Protein AF-A0A4P0Y9Y7-F1 (afdb_monomer_lite)

Radius of gyration: 21.74 Å; chains: 1; bounding box: 42×33×56 Å

Secondary structure (DSSP, 8-state):
--HHHHHHHHHH---SHHHHHHTT--HHHHHHHHHHHHHHHHHHHTS-GGGSPPPPPPGGGSTTHHHHHHHHHHHHHHHHHHHT--HHHH--HHHHHHHHHHHTT-S--SS--TTSSHHHHHHHHHHHHHHHTTS--

Foldseek 3Di:
DDPQLLVLCVVVLDQDLVVSVVSVDDPVCSVPCVVVSNVVSVVVVPDDPVPDDDDQDDQVPAPCSVVLLVVVLVQLVVLCVVVVNDSCVLDDPVLSSVQSCVLQVRDDDDDDGPCCDDPNVVRPNVVSVVSSVVPHD

Structure (mmCIF, N/CA/C/O backbone):
data_AF-A0A4P0Y9Y7-F1
#
_entry.id   AF-A0A4P0Y9Y7-F1
#
loop_
_atom_site.group_PDB
_atom_site.id
_atom_site.type_symbol
_atom_site.label_atom_id
_atom_site.label_alt_id
_atom_site.label_comp_id
_atom_site.label_asym_id
_atom_site.label_entity_id
_atom_site.label_seq_id
_atom_site.pdbx_PDB_ins_code
_atom_site.Cartn_x
_atom_site.Cartn_y
_atom_site.Cartn_z
_atom_site.occupancy
_atom_site.B_iso_or_equiv
_atom_site.auth_seq_id
_atom_site.auth_comp_id
_atom_site.auth_asym_id
_atom_site.auth_atom_id
_atom_site.pdbx_PDB_model_num
ATOM 1 N N . MET A 1 1 ? 17.358 8.823 -13.044 1.00 81.12 1 MET A N 1
ATOM 2 C CA . MET A 1 1 ? 16.195 8.069 -13.539 1.00 81.12 1 MET A CA 1
ATOM 3 C C . MET A 1 1 ? 14.997 8.460 -12.715 1.00 81.12 1 MET A C 1
ATOM 5 O O . MET A 1 1 ? 15.029 8.238 -11.509 1.00 81.12 1 MET A O 1
ATOM 9 N N . ARG A 1 2 ? 14.002 9.088 -13.335 1.00 90.75 2 ARG A N 1
ATOM 10 C CA . ARG A 1 2 ? 12.734 9.407 -12.671 1.00 90.75 2 ARG A CA 1
ATOM 11 C C . ARG A 1 2 ? 11.824 8.176 -12.594 1.00 90.75 2 ARG A C 1
ATOM 13 O O . ARG A 1 2 ? 11.949 7.263 -13.413 1.00 90.75 2 ARG A O 1
ATOM 20 N N . GLU A 1 3 ? 10.942 8.140 -11.599 1.00 95.75 3 GLU A N 1
ATOM 21 C CA . GLU A 1 3 ? 10.062 6.992 -11.336 1.00 95.75 3 GLU A CA 1
ATOM 22 C C . GLU A 1 3 ? 9.066 6.779 -12.481 1.00 95.75 3 GLU A C 1
ATOM 24 O O . GLU A 1 3 ? 8.902 5.660 -12.968 1.00 95.75 3 GLU A O 1
ATOM 29 N N . GLU A 1 4 ? 8.484 7.863 -12.991 1.00 94.88 4 GLU A N 1
ATOM 30 C CA . GLU A 1 4 ? 7.548 7.844 -14.111 1.00 94.88 4 GLU A CA 1
ATOM 31 C C . GLU A 1 4 ? 8.180 7.276 -15.390 1.00 94.88 4 GLU A C 1
ATOM 33 O O . GLU A 1 4 ? 7.528 6.554 -16.141 1.00 94.88 4 GLU A O 1
ATOM 38 N N . HIS A 1 5 ? 9.475 7.522 -15.609 1.00 95.94 5 HIS A N 1
ATOM 39 C CA . HIS A 1 5 ? 10.202 6.988 -16.759 1.00 95.94 5 HIS A CA 1
ATOM 40 C C . HIS A 1 5 ? 10.441 5.483 -16.622 1.00 95.94 5 HIS A C 1
ATOM 42 O O . HIS A 1 5 ? 10.281 4.744 -17.591 1.00 95.94 5 HIS A O 1
ATOM 48 N N . LEU A 1 6 ? 10.794 5.008 -15.422 1.00 96.56 6 LEU A N 1
ATOM 49 C CA . LEU A 1 6 ? 10.945 3.573 -15.162 1.00 96.56 6 LEU A CA 1
ATOM 50 C C . LEU A 1 6 ? 9.621 2.829 -15.341 1.00 96.56 6 LEU A C 1
ATOM 52 O O . LEU A 1 6 ? 9.601 1.754 -15.942 1.00 96.56 6 LEU A O 1
ATOM 56 N N . TRP A 1 7 ? 8.519 3.416 -14.875 1.00 96.38 7 TRP A N 1
ATOM 57 C CA . TRP A 1 7 ? 7.190 2.857 -15.084 1.00 96.38 7 TRP A CA 1
ATOM 58 C C . TRP A 1 7 ? 6.817 2.807 -16.571 1.00 96.38 7 TRP A C 1
ATOM 60 O O . TRP A 1 7 ? 6.353 1.770 -17.044 1.00 96.38 7 TRP A O 1
ATOM 70 N N . SER A 1 8 ? 7.077 3.877 -17.332 1.00 96.31 8 SER A N 1
ATOM 71 C CA . SER A 1 8 ? 6.836 3.904 -18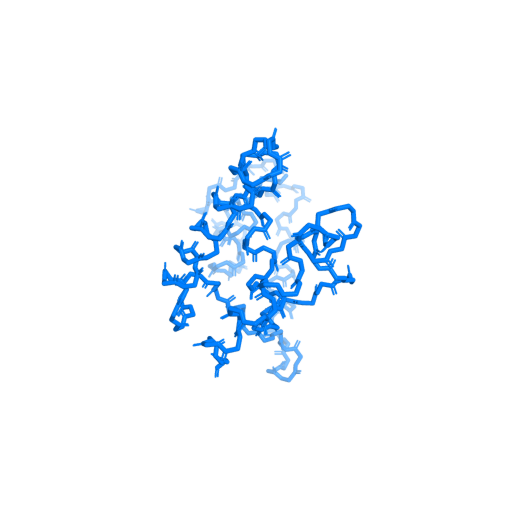.782 1.00 96.31 8 SER A CA 1
ATOM 72 C C . SER A 1 8 ? 7.643 2.835 -19.518 1.00 96.31 8 SER A C 1
ATOM 74 O O . SER A 1 8 ? 7.091 2.123 -20.354 1.00 96.31 8 SER A O 1
ATOM 76 N N . VAL A 1 9 ? 8.921 2.654 -19.173 1.00 97.06 9 VAL A N 1
ATOM 77 C CA . VAL A 1 9 ? 9.760 1.590 -19.750 1.00 97.06 9 VAL A CA 1
ATOM 78 C C . VAL A 1 9 ? 9.192 0.206 -19.432 1.00 97.06 9 VAL A C 1
ATOM 80 O O . VAL A 1 9 ? 9.069 -0.614 -20.335 1.00 97.06 9 VAL A O 1
ATOM 83 N N . ALA A 1 10 ? 8.793 -0.053 -18.183 1.00 96.31 10 ALA A N 1
ATOM 84 C CA . ALA A 1 10 ? 8.212 -1.339 -17.793 1.00 96.31 10 ALA A CA 1
ATOM 85 C C . ALA A 1 10 ? 6.851 -1.612 -18.461 1.00 96.31 10 ALA A C 1
ATOM 87 O O . ALA A 1 10 ? 6.526 -2.759 -18.753 1.00 96.31 10 ALA A O 1
ATOM 88 N N . ARG A 1 11 ? 6.048 -0.569 -18.707 1.00 96.44 11 ARG A N 1
ATOM 89 C CA . ARG A 1 11 ? 4.723 -0.684 -19.330 1.00 96.44 11 ARG A CA 1
ATOM 90 C C . ARG A 1 11 ? 4.787 -0.880 -20.841 1.00 96.44 11 ARG A C 1
ATOM 92 O O . ARG A 1 11 ? 4.006 -1.661 -21.374 1.00 96.44 11 ARG A O 1
ATOM 99 N N . TYR A 1 12 ? 5.651 -0.129 -21.521 1.00 96.81 12 TYR A N 1
ATOM 100 C CA . TYR A 1 12 ? 5.695 -0.083 -22.986 1.00 96.81 12 TYR A CA 1
ATOM 101 C C . TYR A 1 12 ? 6.817 -0.927 -23.593 1.00 96.81 12 TYR A C 1
ATOM 103 O O . TYR A 1 12 ? 6.797 -1.156 -24.795 1.00 96.81 12 TYR A O 1
ATOM 111 N N . MET A 1 13 ? 7.747 -1.428 -22.772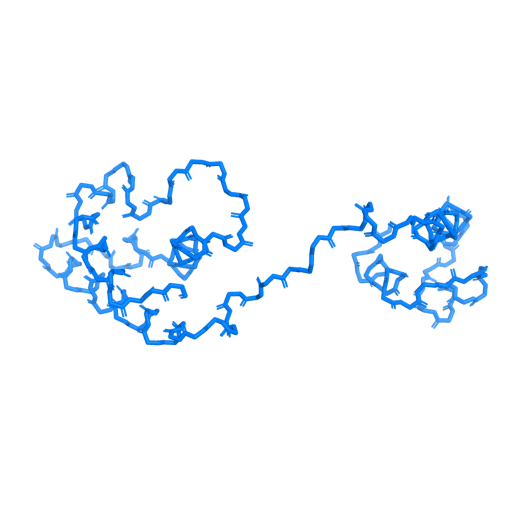 1.00 96.00 13 MET A N 1
ATOM 112 C CA . MET A 1 13 ? 8.777 -2.400 -23.157 1.00 96.00 13 MET A CA 1
ATOM 113 C C . MET A 1 13 ? 9.575 -1.986 -24.413 1.00 96.00 13 MET A C 1
ATOM 115 O O . MET A 1 13 ? 9.612 -2.738 -25.388 1.00 96.00 13 MET A O 1
ATOM 119 N N . PRO A 1 14 ? 10.222 -0.804 -24.401 1.00 97.06 14 PRO A N 1
ATOM 120 C CA . PRO A 1 14 ? 10.914 -0.255 -25.562 1.00 97.06 14 PRO A CA 1
ATOM 121 C C . PRO A 1 14 ? 12.123 -1.099 -25.981 1.00 97.06 14 PRO A C 1
ATOM 123 O O . PRO A 1 14 ? 12.863 -1.612 -25.137 1.00 97.06 14 PRO A O 1
ATOM 126 N N . THR A 1 15 ? 12.368 -1.165 -27.288 1.00 95.62 15 THR A N 1
ATOM 127 C CA . THR A 1 15 ? 13.439 -1.977 -27.896 1.00 95.62 15 THR A CA 1
ATOM 128 C C . THR A 1 15 ? 14.608 -1.151 -28.436 1.00 95.62 15 THR A C 1
ATOM 130 O O . THR A 1 15 ? 15.649 -1.696 -28.802 1.00 95.62 15 THR A O 1
ATOM 133 N N . SER A 1 16 ? 14.482 0.179 -28.453 1.00 96.31 16 SER A N 1
ATOM 134 C CA . SER A 1 16 ? 15.488 1.083 -29.016 1.00 96.31 16 SER A CA 1
ATOM 135 C C . SER A 1 16 ? 15.681 2.357 -28.187 1.00 96.31 16 SER A C 1
ATOM 137 O O . SER A 1 16 ? 14.824 2.764 -27.403 1.00 96.31 16 SER A O 1
ATOM 139 N N . LEU A 1 17 ? 16.830 3.028 -28.358 1.00 95.19 17 LEU A N 1
ATOM 140 C CA . LEU A 1 17 ? 17.100 4.301 -27.669 1.00 95.19 17 LEU A CA 1
ATOM 141 C C . LEU A 1 17 ? 16.163 5.426 -28.146 1.00 95.19 17 LEU A C 1
ATOM 143 O O . LEU A 1 17 ? 15.866 6.326 -27.369 1.00 95.19 17 LEU A O 1
ATOM 147 N N . GLY A 1 18 ? 15.692 5.367 -29.397 1.00 95.50 18 GLY A N 1
ATOM 148 C CA . GLY A 1 18 ? 14.727 6.329 -29.938 1.00 95.50 18 GLY A CA 1
ATOM 149 C C . GLY A 1 18 ? 13.330 6.167 -29.333 1.00 95.50 18 GLY A C 1
ATOM 150 O O . GLY A 1 18 ? 12.642 7.155 -29.085 1.00 95.50 18 GLY A O 1
ATOM 151 N N . GLU A 1 19 ? 12.929 4.937 -29.008 1.00 96.00 19 GLU A N 1
ATOM 152 C CA . GLU A 1 19 ? 11.696 4.700 -28.249 1.00 96.00 19 GLU A CA 1
ATOM 153 C C . GLU A 1 19 ? 11.798 5.241 -26.821 1.00 96.00 19 GLU A C 1
ATOM 155 O O . GLU A 1 19 ? 10.829 5.801 -26.322 1.00 96.00 19 GLU A O 1
ATOM 160 N N . LEU A 1 20 ? 12.966 5.155 -26.173 1.00 95.38 20 LEU A N 1
ATOM 161 C CA . LEU A 1 20 ? 13.165 5.781 -24.859 1.00 95.38 20 LEU A CA 1
ATOM 162 C C . LEU A 1 20 ? 12.970 7.304 -24.907 1.00 95.38 20 LEU A C 1
ATOM 164 O O . LEU A 1 20 ? 12.349 7.866 -24.009 1.00 95.38 20 LEU A O 1
ATOM 168 N N . ASP A 1 21 ? 13.461 7.956 -25.959 1.00 95.31 21 ASP A N 1
ATOM 169 C CA . ASP A 1 21 ? 13.236 9.388 -26.190 1.00 95.31 21 ASP A CA 1
ATOM 170 C C . ASP A 1 21 ? 11.747 9.692 -26.416 1.00 95.31 21 ASP A C 1
ATOM 172 O O . ASP A 1 21 ? 11.181 10.575 -25.775 1.00 95.31 21 ASP A O 1
ATOM 176 N N . SER A 1 22 ? 11.071 8.865 -27.221 1.00 95.88 22 SER A N 1
ATOM 177 C CA . SER A 1 22 ? 9.624 8.969 -27.472 1.00 95.88 22 SER A CA 1
ATOM 178 C C . SER A 1 22 ? 8.775 8.768 -26.206 1.00 95.88 22 SER A C 1
ATOM 180 O O . SER A 1 22 ? 7.680 9.316 -26.100 1.00 95.88 22 SER A O 1
ATOM 182 N N . LEU A 1 23 ? 9.282 8.011 -25.227 1.00 94.94 23 LEU A N 1
ATOM 183 C CA . LEU A 1 23 ? 8.675 7.830 -23.903 1.00 94.94 23 LEU A CA 1
ATOM 184 C C . LEU A 1 23 ? 8.957 8.995 -22.934 1.00 94.94 23 LEU A C 1
ATOM 186 O O . LEU A 1 23 ? 8.493 8.961 -21.792 1.00 94.94 23 LEU A O 1
ATOM 190 N N . GLY A 1 24 ? 9.696 10.020 -23.369 1.00 94.50 24 GLY A N 1
ATOM 191 C CA . GLY A 1 24 ? 9.961 11.240 -22.607 1.00 94.50 24 GLY A CA 1
ATOM 192 C C . GLY A 1 24 ? 11.193 11.182 -21.703 1.00 94.50 24 GLY A C 1
ATOM 193 O O . GLY A 1 24 ? 11.376 12.079 -20.875 1.00 94.50 24 GLY A O 1
ATOM 194 N N . LEU A 1 25 ? 12.050 10.159 -21.834 1.00 95.81 25 LEU A N 1
ATOM 195 C CA . LEU A 1 25 ? 13.293 10.102 -21.066 1.00 95.81 25 LEU A CA 1
ATOM 196 C C . LEU A 1 25 ? 14.216 11.253 -21.470 1.00 95.81 25 LEU A C 1
ATOM 198 O O . LEU A 1 25 ? 14.379 11.572 -22.642 1.00 95.81 25 LEU A O 1
ATOM 202 N N . SER A 1 26 ? 14.885 11.855 -20.488 1.00 95.44 26 SER A N 1
ATOM 203 C CA . SER A 1 26 ? 15.842 12.921 -20.783 1.00 95.44 26 SER A CA 1
ATOM 204 C C . SER A 1 26 ? 17.086 12.377 -21.494 1.00 95.44 26 SER A C 1
ATOM 206 O O . SER A 1 26 ? 17.546 11.266 -21.219 1.00 95.44 26 SER A O 1
ATOM 208 N N . GLY A 1 27 ? 17.731 13.200 -22.327 1.00 94.56 27 GLY A N 1
ATOM 209 C CA . GLY A 1 27 ? 18.969 12.805 -23.014 1.00 94.56 27 GLY A CA 1
ATOM 210 C C . GLY A 1 27 ? 20.087 12.339 -22.066 1.00 94.56 27 GLY A C 1
ATOM 211 O O . GLY A 1 27 ? 20.873 11.461 -22.416 1.00 94.56 27 GLY A O 1
ATOM 212 N N . SER A 1 28 ? 20.132 12.861 -20.832 1.00 95.56 28 SER A N 1
ATOM 213 C CA . SER A 1 28 ? 21.056 12.384 -19.791 1.00 95.56 28 SER A CA 1
ATOM 214 C C . SER A 1 28 ? 20.743 10.943 -19.371 1.00 95.56 28 SER A C 1
ATOM 216 O O . SER A 1 28 ? 21.635 10.098 -19.341 1.00 95.56 28 SER A O 1
ATOM 218 N N . GLU A 1 29 ? 19.471 10.633 -19.111 1.00 95.25 29 GLU A N 1
ATOM 219 C CA . GLU A 1 29 ? 19.021 9.286 -18.744 1.00 95.25 29 GLU A CA 1
ATOM 220 C C . GLU A 1 29 ? 19.273 8.276 -19.863 1.00 95.25 29 GLU A C 1
ATOM 222 O O . GLU A 1 29 ? 19.783 7.187 -19.601 1.00 95.25 29 GLU A O 1
ATOM 227 N N . ILE A 1 30 ? 19.001 8.651 -21.114 1.00 95.75 30 ILE A N 1
ATOM 228 C CA . ILE A 1 30 ? 19.265 7.799 -22.279 1.00 95.75 30 ILE A CA 1
ATOM 229 C C . ILE A 1 30 ? 20.769 7.555 -22.430 1.00 95.75 30 ILE A C 1
ATOM 231 O O . ILE A 1 30 ? 21.196 6.410 -22.589 1.00 95.75 30 ILE A O 1
ATOM 235 N N . ARG A 1 31 ? 21.591 8.604 -22.312 1.00 96.69 31 ARG A N 1
ATOM 236 C CA . ARG A 1 31 ? 23.049 8.498 -22.447 1.00 96.69 31 ARG A CA 1
ATOM 237 C C . ARG A 1 31 ? 23.675 7.607 -21.375 1.00 96.69 31 ARG A C 1
ATOM 239 O O . ARG A 1 31 ? 24.546 6.805 -21.700 1.00 96.69 31 ARG A O 1
ATOM 246 N N . PHE A 1 32 ? 23.259 7.744 -20.116 1.00 96.25 32 PHE A N 1
ATOM 247 C CA . PHE A 1 32 ? 23.854 6.993 -19.005 1.00 96.25 32 PHE A CA 1
ATOM 248 C C . PHE A 1 32 ? 23.221 5.613 -18.785 1.00 96.25 32 PHE A C 1
ATOM 250 O O . PHE A 1 32 ? 23.911 4.691 -18.350 1.00 96.25 32 PHE A O 1
ATOM 257 N N . HIS A 1 33 ? 21.926 5.448 -19.071 1.00 96.88 33 HIS A N 1
ATOM 258 C CA . HIS A 1 33 ? 21.168 4.257 -18.674 1.00 96.88 33 HIS A CA 1
ATOM 259 C C . HIS A 1 33 ? 20.396 3.585 -19.810 1.00 96.88 33 HIS A C 1
ATOM 261 O O . HIS A 1 33 ? 19.955 2.453 -19.624 1.00 96.88 33 HIS A O 1
ATOM 267 N N . GLY A 1 34 ? 20.267 4.201 -20.989 1.00 96.06 34 GLY A N 1
ATOM 268 C CA . GLY A 1 34 ? 19.413 3.691 -22.066 1.00 96.06 34 GLY A CA 1
ATOM 269 C C . GLY A 1 34 ? 19.746 2.261 -22.495 1.00 96.06 34 GLY A C 1
ATOM 270 O O . GLY A 1 34 ? 18.862 1.410 -22.550 1.00 96.06 34 GLY A O 1
ATOM 271 N N . LYS A 1 35 ? 21.036 1.944 -22.679 1.00 96.81 35 LYS A N 1
ATOM 272 C CA . LYS A 1 35 ? 21.481 0.569 -22.990 1.00 96.81 35 LYS A CA 1
ATOM 273 C C . LYS A 1 35 ? 21.136 -0.430 -21.882 1.00 96.81 35 LYS A C 1
ATOM 275 O O . LYS A 1 35 ? 20.779 -1.569 -22.164 1.00 96.81 35 LYS A O 1
ATOM 280 N N . THR A 1 36 ? 21.241 -0.015 -20.620 1.00 97.62 36 THR A N 1
ATOM 281 C CA . THR A 1 36 ? 20.888 -0.864 -19.475 1.00 97.62 36 THR A CA 1
ATOM 282 C C . THR A 1 36 ? 19.389 -1.129 -19.432 1.00 97.62 36 THR A C 1
ATOM 284 O O . THR A 1 36 ? 19.003 -2.267 -19.189 1.00 97.62 36 THR A O 1
ATOM 287 N N . LEU A 1 37 ? 18.562 -0.111 -19.687 1.00 96.81 37 LEU A N 1
ATOM 288 C CA . LEU A 1 37 ? 17.105 -0.237 -19.710 1.00 96.81 37 LEU A CA 1
ATOM 289 C C . LEU A 1 37 ? 16.649 -1.208 -20.803 1.00 96.81 37 LEU A C 1
ATOM 291 O O . LEU A 1 37 ? 15.922 -2.144 -20.491 1.00 96.81 37 LEU A O 1
ATOM 295 N N . ILE A 1 38 ? 17.151 -1.053 -22.033 1.00 97.56 38 ILE A N 1
ATOM 296 C CA . ILE A 1 38 ? 16.828 -1.956 -23.151 1.00 97.56 38 ILE A CA 1
ATOM 297 C C . ILE A 1 38 ? 17.227 -3.394 -22.811 1.00 97.56 38 ILE A C 1
ATOM 299 O O . ILE A 1 38 ? 16.406 -4.299 -22.895 1.00 97.56 38 ILE A O 1
ATOM 303 N N . ARG A 1 39 ? 18.445 -3.608 -22.297 1.00 97.88 39 ARG A N 1
ATOM 304 C CA . ARG A 1 39 ? 18.898 -4.944 -21.881 1.00 97.88 39 ARG A CA 1
ATOM 305 C C . ARG A 1 39 ? 18.017 -5.560 -20.784 1.00 97.88 39 ARG A C 1
ATOM 307 O O . ARG A 1 39 ? 17.850 -6.776 -20.739 1.00 97.88 39 ARG A O 1
ATOM 314 N N . LEU A 1 40 ? 17.491 -4.757 -19.855 1.00 97.31 40 LEU A N 1
ATOM 315 C CA . LEU A 1 40 ? 16.570 -5.249 -18.824 1.00 97.31 40 LEU A CA 1
ATOM 316 C C . LEU A 1 40 ? 15.207 -5.622 -19.416 1.00 97.31 40 LEU A C 1
ATOM 318 O O . LEU A 1 40 ? 14.650 -6.638 -19.008 1.00 97.31 40 LEU A O 1
ATOM 322 N N . VAL A 1 41 ? 14.708 -4.845 -20.381 1.00 97.19 41 VAL A N 1
ATOM 323 C CA . VAL A 1 41 ? 13.484 -5.158 -21.133 1.00 97.19 41 VAL A CA 1
ATOM 324 C C . VAL A 1 41 ? 13.652 -6.467 -21.902 1.00 97.19 41 VAL A C 1
ATOM 326 O O . VAL A 1 41 ? 12.837 -7.368 -21.736 1.00 97.19 41 VAL A O 1
ATOM 329 N N . GLU A 1 42 ? 14.742 -6.626 -22.656 1.00 96.81 42 GLU A N 1
ATOM 330 C CA . GLU A 1 42 ? 15.067 -7.867 -23.377 1.00 96.81 42 GLU A CA 1
ATOM 331 C C . GLU A 1 42 ? 15.143 -9.067 -22.427 1.00 96.81 42 GLU A C 1
ATOM 333 O O . GLU A 1 42 ? 14.536 -10.109 -22.673 1.00 96.81 42 GLU A O 1
ATOM 338 N N . LYS A 1 43 ? 15.839 -8.908 -21.292 1.00 96.38 43 LYS A N 1
ATOM 339 C CA . LYS A 1 43 ? 15.924 -9.953 -20.268 1.00 96.38 43 LYS A CA 1
ATOM 340 C C . LYS A 1 43 ? 14.544 -10.327 -19.729 1.00 96.38 43 LYS A C 1
ATOM 342 O O . LYS A 1 43 ? 14.297 -11.508 -19.524 1.00 96.38 43 LYS A O 1
ATOM 347 N N . ALA A 1 44 ? 13.675 -9.348 -19.478 1.00 94.88 44 ALA A N 1
ATOM 348 C CA . ALA A 1 44 ? 12.327 -9.588 -18.975 1.00 94.88 44 ALA A CA 1
ATOM 349 C C . ALA A 1 44 ? 11.438 -10.294 -20.012 1.00 94.88 44 ALA A C 1
ATOM 351 O O . ALA A 1 44 ? 10.705 -11.203 -19.639 1.00 94.88 44 ALA A O 1
ATOM 352 N N . GLN A 1 45 ? 11.543 -9.941 -21.299 1.00 94.12 45 GLN A N 1
ATOM 353 C CA . GLN A 1 45 ? 10.813 -10.616 -22.382 1.00 94.12 45 GLN A CA 1
ATOM 354 C C . GLN A 1 45 ? 11.268 -12.065 -22.596 1.00 94.12 45 GLN A C 1
ATOM 356 O O . GLN A 1 45 ? 10.469 -12.908 -22.990 1.00 94.12 45 GLN A O 1
ATOM 361 N N . ALA A 1 46 ? 12.539 -12.365 -22.324 1.00 95.81 46 ALA A N 1
ATOM 362 C CA . ALA A 1 46 ? 13.090 -13.712 -22.446 1.00 95.81 46 ALA A CA 1
ATOM 363 C C . ALA A 1 46 ? 12.793 -14.623 -21.237 1.00 95.81 46 ALA A C 1
ATOM 365 O O . ALA A 1 46 ? 13.179 -15.795 -21.254 1.00 95.81 46 ALA A O 1
ATOM 366 N N . LEU A 1 47 ? 12.162 -14.115 -20.170 1.00 95.19 47 LEU A N 1
ATOM 367 C CA . LEU A 1 47 ? 11.815 -14.944 -1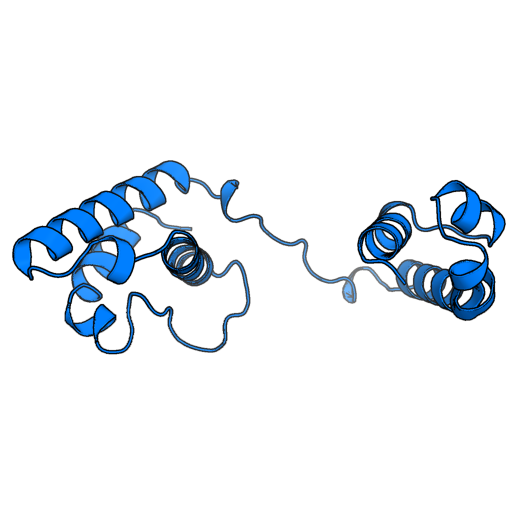9.015 1.00 95.19 47 LEU A CA 1
ATOM 368 C C . LEU A 1 47 ? 10.700 -15.936 -19.378 1.00 95.19 47 LEU A C 1
ATOM 370 O O . LEU A 1 47 ? 9.705 -15.539 -19.983 1.00 95.19 47 LEU A O 1
ATOM 374 N N . PRO A 1 48 ? 10.814 -17.214 -18.970 1.00 95.50 48 PRO A N 1
ATOM 375 C CA . PRO A 1 48 ? 9.703 -18.147 -19.095 1.00 95.50 48 PRO A CA 1
ATOM 376 C C . PRO A 1 48 ? 8.548 -17.706 -18.191 1.00 95.50 48 PRO A C 1
ATOM 378 O O . PRO A 1 48 ? 8.779 -17.157 -17.112 1.00 95.50 48 PRO A O 1
ATOM 381 N N . GLU A 1 49 ? 7.311 -18.020 -18.580 1.00 91.31 49 GLU A N 1
ATOM 382 C CA . GLU A 1 49 ? 6.113 -17.660 -17.804 1.00 91.31 49 GLU A CA 1
ATOM 383 C C . GLU A 1 49 ? 6.179 -18.145 -16.348 1.00 91.31 49 GLU A C 1
ATOM 385 O O . GLU A 1 49 ? 5.751 -17.443 -15.438 1.00 91.31 49 GLU A O 1
ATOM 390 N N . SER A 1 50 ? 6.806 -19.301 -16.102 1.00 93.62 50 SER A N 1
ATOM 391 C CA . SER A 1 50 ? 7.004 -19.857 -14.758 1.00 93.62 50 SER A CA 1
ATOM 392 C C . SER A 1 50 ? 7.915 -19.021 -13.851 1.00 93.62 50 SER A C 1
ATOM 394 O O . SER A 1 50 ? 7.914 -19.221 -12.640 1.00 93.62 50 SER A O 1
ATOM 396 N N . ALA A 1 51 ? 8.734 -18.134 -14.422 1.00 93.62 51 ALA A N 1
ATOM 397 C CA . ALA A 1 51 ? 9.602 -17.218 -13.686 1.00 93.62 51 ALA A CA 1
ATOM 398 C C . ALA A 1 51 ? 8.986 -15.818 -13.530 1.00 93.62 51 ALA A C 1
ATOM 400 O O . ALA A 1 51 ? 9.577 -14.969 -12.855 1.00 93.62 51 ALA A O 1
ATOM 401 N N . LEU A 1 52 ? 7.829 -15.555 -14.149 1.00 91.31 52 LEU A N 1
ATOM 402 C CA . LEU A 1 52 ? 7.141 -14.280 -14.006 1.00 91.31 52 LEU A CA 1
ATOM 403 C C . LEU A 1 52 ? 6.495 -14.177 -12.617 1.00 91.31 52 LEU A C 1
ATOM 405 O O . LEU A 1 52 ? 5.956 -15.159 -12.098 1.00 91.31 52 LEU A O 1
ATOM 409 N N . PRO A 1 53 ? 6.527 -12.990 -11.991 1.00 91.19 53 PRO A N 1
ATOM 410 C CA . PRO A 1 53 ? 5.826 -12.778 -10.738 1.00 91.19 53 PRO A CA 1
ATOM 411 C C . PRO A 1 53 ? 4.311 -12.855 -10.950 1.00 91.19 53 PRO A C 1
ATOM 413 O O . PRO A 1 53 ? 3.789 -12.470 -11.998 1.00 91.19 53 PRO A O 1
ATOM 416 N N . ALA A 1 54 ? 3.594 -13.294 -9.917 1.00 89.25 54 ALA A N 1
ATOM 417 C CA . ALA A 1 54 ? 2.140 -13.230 -9.915 1.00 89.25 54 ALA A CA 1
ATOM 418 C C . ALA A 1 54 ? 1.661 -11.768 -10.036 1.00 89.25 54 ALA A C 1
ATOM 420 O O . ALA A 1 54 ? 2.294 -10.861 -9.480 1.00 89.25 54 ALA A O 1
ATOM 421 N N . PRO A 1 55 ? 0.533 -11.522 -10.726 1.00 88.94 55 PRO A N 1
ATOM 422 C CA . PRO A 1 55 ? -0.029 -10.185 -10.823 1.00 88.94 55 PRO A CA 1
ATOM 423 C C . PRO A 1 55 ? -0.400 -9.662 -9.434 1.00 88.94 55 PRO A C 1
ATOM 425 O O . PRO A 1 55 ? -0.943 -10.383 -8.593 1.00 88.94 55 PRO A O 1
ATOM 428 N N . LEU A 1 56 ? -0.121 -8.381 -9.198 1.00 87.88 56 LEU A N 1
ATOM 429 C CA . LEU A 1 56 ? -0.486 -7.732 -7.946 1.00 87.88 56 LEU A CA 1
ATOM 430 C C . LEU A 1 56 ? -2.008 -7.612 -7.848 1.00 87.88 56 LEU A C 1
ATOM 432 O O . LEU A 1 56 ? -2.654 -7.033 -8.720 1.00 87.88 56 LEU A O 1
ATOM 436 N N . GLN A 1 57 ? -2.571 -8.109 -6.750 1.00 88.94 57 GLN A N 1
ATOM 437 C CA . GLN A 1 57 ? -3.976 -7.897 -6.424 1.00 88.94 57 GLN A CA 1
ATOM 438 C C . GLN A 1 57 ? 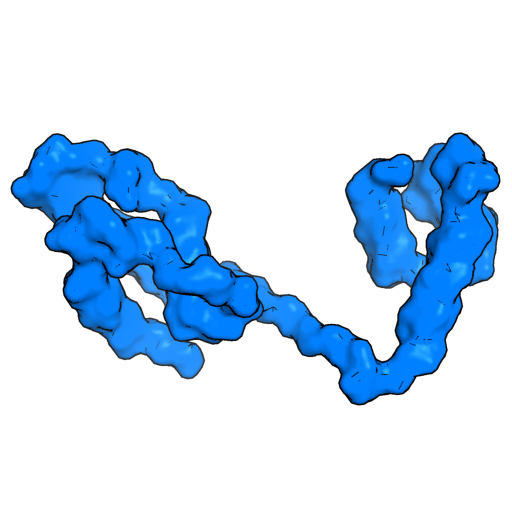-4.138 -6.527 -5.762 1.00 88.94 57 GLN A C 1
ATOM 440 O O . GLN A 1 57 ? -3.482 -6.209 -4.765 1.00 88.94 57 GLN A O 1
ATOM 445 N N . ASN A 1 58 ? -5.002 -5.689 -6.328 1.00 90.31 58 ASN A N 1
ATOM 446 C CA . ASN A 1 58 ? -5.275 -4.372 -5.778 1.00 90.31 58 ASN A CA 1
ATOM 447 C C . ASN A 1 58 ? -6.309 -4.472 -4.651 1.00 90.31 58 ASN A C 1
ATOM 449 O O . ASN A 1 58 ? -7.410 -4.979 -4.839 1.00 90.31 58 ASN A O 1
ATOM 453 N N . LEU A 1 59 ? -5.964 -3.927 -3.484 1.00 92.44 59 LEU A N 1
ATOM 454 C CA . LEU A 1 59 ? -6.813 -3.958 -2.294 1.00 92.44 59 LEU A CA 1
ATOM 455 C C . LEU A 1 59 ? -8.213 -3.377 -2.541 1.00 92.44 59 LEU A C 1
ATOM 457 O O . LEU A 1 59 ? -9.193 -3.888 -2.011 1.00 92.44 59 LEU A O 1
ATOM 461 N N . ILE A 1 60 ? -8.301 -2.292 -3.314 1.00 91.88 60 ILE A N 1
ATOM 462 C CA . ILE A 1 60 ? -9.563 -1.566 -3.527 1.00 91.88 60 ILE A CA 1
ATOM 463 C C . ILE A 1 60 ? -10.552 -2.391 -4.359 1.00 91.88 60 ILE A C 1
ATOM 465 O O . ILE A 1 60 ? -11.763 -2.205 -4.223 1.00 91.88 60 ILE A O 1
ATOM 469 N N . ASP A 1 61 ? -10.030 -3.310 -5.169 1.00 92.50 61 ASP A N 1
ATOM 470 C CA . ASP A 1 61 ? -10.807 -4.156 -6.070 1.00 92.50 61 ASP A CA 1
ATOM 471 C C . ASP A 1 61 ? -11.281 -5.446 -5.379 1.00 92.50 61 ASP A C 1
ATOM 473 O O . ASP A 1 61 ? -12.054 -6.210 -5.956 1.00 92.50 61 ASP A O 1
ATOM 477 N N . MET A 1 62 ? -10.872 -5.682 -4.125 1.00 93.00 62 MET A N 1
ATOM 478 C CA . MET A 1 62 ? -11.324 -6.836 -3.354 1.00 93.00 62 MET A CA 1
ATOM 479 C C . MET A 1 62 ? -12.824 -6.757 -3.037 1.00 93.00 62 MET A C 1
ATOM 481 O O . MET A 1 62 ? -13.312 -5.707 -2.584 1.00 93.00 62 MET A O 1
ATOM 485 N N . PRO A 1 63 ? -13.564 -7.871 -3.188 1.00 92.88 63 PRO A N 1
ATOM 486 C CA . PRO A 1 63 ? -14.944 -7.962 -2.737 1.00 92.88 63 PRO A CA 1
ATOM 487 C C . PRO A 1 63 ? -15.075 -7.541 -1.271 1.00 92.88 63 PRO A C 1
ATOM 489 O O . PRO A 1 63 ? -14.309 -7.950 -0.406 1.00 92.88 63 PRO A O 1
ATOM 492 N N . GLY A 1 64 ? -16.038 -6.668 -0.981 1.00 94.06 64 GLY A N 1
ATOM 493 C CA . GLY A 1 64 ? -16.288 -6.207 0.385 1.00 94.06 64 GLY A CA 1
ATOM 494 C C . GLY A 1 64 ? -15.365 -5.094 0.899 1.00 94.06 64 GLY A C 1
ATOM 495 O O . GLY A 1 64 ? -15.690 -4.531 1.941 1.00 94.06 64 GLY A O 1
ATOM 496 N N . TYR A 1 65 ? -14.315 -4.668 0.175 1.00 96.56 65 TYR A N 1
ATOM 497 C CA . TYR A 1 65 ? -13.379 -3.612 0.623 1.00 96.56 65 TYR A CA 1
ATOM 498 C C . TYR A 1 65 ? -14.056 -2.354 1.157 1.00 96.56 65 TYR A C 1
ATOM 500 O O . TYR A 1 65 ? -13.770 -1.920 2.272 1.00 96.56 65 TYR A O 1
ATOM 508 N N . ARG A 1 66 ? -14.989 -1.769 0.400 1.00 96.19 66 ARG A N 1
ATOM 509 C CA . ARG A 1 66 ? -15.656 -0.529 0.827 1.00 96.19 66 ARG A CA 1
ATOM 510 C C . ARG A 1 66 ? -16.450 -0.713 2.121 1.00 96.19 66 ARG A C 1
ATOM 512 O O . ARG A 1 66 ? -16.487 0.206 2.935 1.00 96.19 66 ARG A O 1
ATOM 519 N N . LYS A 1 67 ? -17.075 -1.881 2.296 1.00 97.25 67 LYS A N 1
ATOM 520 C CA . LYS A 1 67 ? -17.883 -2.200 3.474 1.00 97.25 67 LYS A CA 1
ATOM 521 C C . LYS A 1 67 ? -16.981 -2.494 4.676 1.00 97.25 67 LYS A C 1
ATOM 523 O O . LYS A 1 67 ? -17.105 -1.810 5.681 1.00 97.25 67 LYS A O 1
ATOM 528 N N . ALA A 1 68 ? -15.979 -3.361 4.514 1.00 97.31 68 ALA A N 1
ATOM 529 C CA . ALA A 1 68 ? -14.986 -3.660 5.544 1.00 97.31 68 ALA A CA 1
ATOM 530 C C . ALA A 1 68 ? -14.277 -2.391 6.042 1.00 97.31 68 ALA A C 1
ATOM 532 O O . ALA A 1 68 ? -14.172 -2.154 7.241 1.00 97.31 68 ALA A O 1
ATOM 533 N N . PHE A 1 69 ? -13.850 -1.516 5.126 1.00 97.88 69 PHE A N 1
ATOM 534 C CA . PHE A 1 69 ? -13.205 -0.253 5.481 1.00 97.88 69 PHE A CA 1
ATOM 535 C C . PHE A 1 69 ? -14.130 0.675 6.285 1.00 97.88 69 PHE A C 1
ATOM 537 O O . PHE A 1 69 ? -13.681 1.341 7.220 1.00 97.88 69 PHE A O 1
ATOM 544 N N . LYS A 1 70 ? -15.420 0.735 5.926 1.00 98.06 70 LYS A N 1
ATOM 545 C CA . LYS A 1 70 ? -16.424 1.526 6.650 1.00 98.06 70 LYS A CA 1
ATOM 546 C C . LYS A 1 70 ? -16.674 0.958 8.048 1.00 98.06 70 LYS A C 1
ATOM 548 O O . LYS A 1 70 ? -16.685 1.728 9.005 1.00 98.06 70 LYS A O 1
ATOM 553 N N . ASP A 1 71 ? -16.823 -0.354 8.164 1.00 98.00 71 ASP A N 1
ATOM 554 C CA . ASP A 1 71 ? -17.132 -1.015 9.433 1.00 98.00 71 ASP A CA 1
ATOM 555 C C . ASP A 1 71 ? -15.942 -0.943 10.398 1.00 98.00 71 ASP A C 1
ATOM 557 O O . ASP A 1 71 ? -16.119 -0.627 11.572 1.00 98.00 71 ASP A O 1
ATOM 561 N N . ILE A 1 72 ? -14.708 -1.098 9.901 1.00 97.62 72 ILE A N 1
ATOM 562 C CA . ILE A 1 72 ? -13.496 -0.870 10.705 1.00 97.62 72 ILE A CA 1
ATOM 563 C C . ILE A 1 72 ? -13.445 0.577 11.207 1.00 97.62 72 ILE A C 1
ATOM 565 O O . ILE A 1 72 ? -13.127 0.810 12.371 1.00 97.62 72 ILE A O 1
ATOM 569 N N . LYS A 1 73 ? -13.776 1.565 10.365 1.00 97.75 73 LYS A N 1
ATOM 570 C CA . LYS A 1 73 ? -13.837 2.968 10.803 1.00 97.75 73 LYS A CA 1
ATOM 571 C C . LYS A 1 73 ? -14.878 3.196 11.898 1.00 97.75 73 LYS A C 1
ATOM 573 O O . LYS A 1 73 ? -14.596 3.942 12.831 1.00 97.75 73 LYS A O 1
ATOM 578 N N . ALA A 1 74 ? -16.053 2.580 11.782 1.00 97.88 74 ALA A N 1
ATOM 579 C CA . ALA A 1 74 ? -17.093 2.673 12.804 1.00 97.88 74 ALA A CA 1
ATOM 580 C C . ALA A 1 74 ? -16.609 2.077 14.134 1.00 97.88 74 ALA A C 1
ATOM 582 O O . ALA A 1 74 ? -16.675 2.744 15.162 1.00 97.88 74 ALA A O 1
ATOM 583 N N . LEU A 1 75 ? -15.995 0.893 14.090 1.00 97.62 75 LEU A N 1
ATOM 584 C CA . LEU A 1 75 ? -15.407 0.248 15.262 1.00 97.62 75 LEU A CA 1
ATOM 585 C C . LEU A 1 75 ? -14.308 1.104 15.920 1.00 97.62 75 LEU A C 1
ATOM 587 O O . LEU A 1 75 ? -14.265 1.234 17.140 1.00 97.62 75 LEU A O 1
ATOM 591 N N . VAL A 1 76 ? -13.429 1.724 15.129 1.00 97.19 76 VAL A N 1
ATOM 592 C CA . VAL A 1 76 ? -12.401 2.644 15.650 1.00 97.19 76 VAL A CA 1
ATOM 593 C C . VAL A 1 76 ? -13.041 3.845 16.348 1.00 97.19 76 VAL A C 1
ATOM 595 O O . VAL A 1 76 ? -12.541 4.289 17.381 1.00 97.19 76 VAL A O 1
ATOM 598 N N . GLN A 1 77 ? -14.148 4.362 15.812 1.00 97.56 77 GLN A N 1
ATOM 599 C CA . GLN A 1 77 ? -14.872 5.474 16.420 1.00 97.56 77 GLN A CA 1
ATOM 600 C C . GLN A 1 77 ? -15.523 5.078 17.753 1.00 97.56 77 GLN A C 1
ATOM 602 O O . GLN A 1 77 ? -15.467 5.856 18.701 1.00 97.56 77 GLN A O 1
ATOM 607 N N . GLU A 1 78 ? -16.078 3.869 17.854 1.00 97.31 78 GLU A N 1
ATOM 608 C CA . GLU A 1 78 ? -16.606 3.327 19.114 1.00 97.31 78 GLU A CA 1
ATOM 609 C C . GLU A 1 78 ? -15.504 3.220 20.177 1.00 97.31 78 GLU A C 1
ATOM 611 O O . GLU A 1 78 ? -15.635 3.762 21.274 1.00 97.31 78 GLU A O 1
ATOM 616 N N . VAL A 1 79 ? -14.369 2.603 19.827 1.00 96.19 79 VAL A N 1
ATOM 617 C CA . VAL A 1 79 ? -13.211 2.454 20.728 1.00 96.19 79 VAL A CA 1
ATOM 618 C C . VAL A 1 79 ? -12.655 3.818 21.146 1.00 96.19 79 VAL A C 1
ATOM 620 O O . VAL A 1 79 ? -12.266 4.001 22.301 1.00 96.19 79 VAL A O 1
ATOM 623 N N . SER A 1 80 ? -12.648 4.792 20.232 1.00 96.56 80 SER A N 1
ATOM 624 C CA . SER A 1 80 ? -12.250 6.174 20.514 1.00 96.56 80 SER A CA 1
ATOM 625 C C . SER A 1 80 ? -13.097 6.788 21.627 1.00 96.56 80 SER A C 1
ATOM 627 O O . SER A 1 80 ? -12.548 7.314 22.598 1.00 96.56 80 SER A O 1
ATOM 629 N N . THR A 1 81 ? -14.422 6.665 21.527 1.00 95.94 81 THR A N 1
ATOM 630 C CA . THR A 1 81 ? -15.362 7.180 22.529 1.00 95.94 81 THR A CA 1
ATOM 631 C C . THR A 1 81 ? -15.265 6.425 23.857 1.00 95.94 81 THR A C 1
ATOM 633 O O . THR A 1 81 ? -15.284 7.055 24.910 1.00 95.94 81 THR A O 1
ATOM 636 N N . GLU A 1 82 ? -15.107 5.100 23.830 1.00 95.75 82 GLU A N 1
ATOM 637 C CA . GLU A 1 82 ? -14.994 4.268 25.039 1.00 95.75 82 GLU A CA 1
ATOM 638 C C . GLU A 1 82 ? -13.706 4.524 25.838 1.00 95.75 82 GLU A C 1
ATOM 640 O O . GLU A 1 82 ? -13.706 4.440 27.066 1.00 95.75 82 GLU A O 1
ATOM 645 N N . LYS A 1 83 ? -12.588 4.778 25.149 1.00 93.69 83 LYS A N 1
ATOM 646 C CA . LYS A 1 83 ? -11.251 4.864 25.762 1.00 93.69 83 LYS A CA 1
ATOM 647 C C . LYS A 1 83 ? -10.731 6.293 25.899 1.00 93.69 83 LYS A C 1
ATOM 649 O O . LYS A 1 83 ? -9.679 6.490 26.500 1.00 93.69 83 LYS A O 1
ATOM 654 N N . GLY A 1 84 ? -11.434 7.277 25.336 1.00 93.62 84 GLY A N 1
ATOM 655 C CA . GLY A 1 84 ? -11.015 8.680 25.340 1.00 93.62 84 GLY A CA 1
ATOM 656 C C . GLY A 1 84 ? -9.762 8.953 24.499 1.00 93.62 84 GLY A C 1
ATOM 657 O O . GLY A 1 84 ? -9.069 9.940 24.729 1.00 93.62 84 GLY A O 1
ATOM 658 N N . VAL A 1 85 ? -9.448 8.081 23.536 1.00 93.56 85 VAL A N 1
ATOM 659 C CA . VAL A 1 85 ? -8.293 8.220 22.633 1.00 93.56 85 VAL A CA 1
ATOM 660 C C . VAL A 1 85 ? -8.783 8.706 21.276 1.00 93.56 85 VAL A C 1
ATOM 662 O O . VAL A 1 85 ? -9.781 8.200 20.775 1.00 93.56 85 VAL A O 1
ATOM 665 N N . SER A 1 86 ? -8.088 9.654 20.643 1.00 95.38 86 SER A N 1
ATOM 666 C CA . SER A 1 86 ? -8.475 10.155 19.313 1.00 95.38 86 SER A CA 1
ATOM 667 C C . SER A 1 86 ? -8.536 9.035 18.263 1.00 95.38 86 SER A C 1
ATOM 669 O O . SER A 1 86 ? -7.593 8.254 18.124 1.00 95.38 86 SER A O 1
ATOM 671 N N . ALA A 1 87 ? -9.616 8.996 17.475 1.00 95.25 87 ALA A N 1
ATOM 672 C CA . ALA A 1 87 ? -9.796 8.041 16.381 1.00 95.25 87 ALA A CA 1
ATOM 673 C C . ALA A 1 87 ? -8.660 8.109 15.343 1.00 95.25 87 ALA A C 1
ATOM 675 O O . ALA A 1 87 ? -8.220 7.076 14.840 1.00 95.25 87 ALA A O 1
ATOM 676 N N . GLU A 1 88 ? -8.130 9.308 15.074 1.00 93.75 88 GLU A N 1
ATOM 677 C CA . GLU A 1 88 ? -6.997 9.499 14.157 1.00 93.75 88 GLU A CA 1
ATOM 678 C C . GLU A 1 88 ? -5.705 8.864 14.685 1.00 93.75 88 GLU A C 1
ATOM 680 O O . GLU A 1 88 ? -4.903 8.344 13.907 1.00 93.75 88 GLU A O 1
ATOM 685 N N . LEU A 1 89 ? -5.517 8.865 16.010 1.00 94.25 89 LEU A N 1
ATOM 686 C CA . LEU A 1 89 ? -4.376 8.222 16.660 1.00 94.25 89 LEU A CA 1
ATOM 687 C C . LEU A 1 89 ? -4.529 6.694 16.685 1.00 94.25 89 LEU A C 1
ATOM 689 O O . LEU A 1 89 ? -3.537 5.963 16.555 1.00 94.25 89 LEU A O 1
ATOM 693 N N . LEU A 1 90 ? -5.765 6.214 16.843 1.00 95.44 90 LEU A N 1
ATOM 694 C CA . LEU A 1 90 ? -6.090 4.791 16.844 1.00 95.44 90 LEU A CA 1
ATOM 695 C C . LEU A 1 90 ? -5.869 4.168 15.468 1.00 95.44 90 LEU A C 1
ATOM 697 O O . LEU A 1 90 ? -5.164 3.163 15.379 1.00 95.44 90 LEU A O 1
ATOM 701 N N . ALA A 1 91 ? -6.422 4.758 14.404 1.00 96.62 91 ALA A N 1
ATOM 702 C CA . ALA A 1 91 ? -6.279 4.208 13.064 1.00 96.62 91 ALA A CA 1
ATOM 703 C C . ALA A 1 91 ? -6.285 5.267 11.954 1.00 96.62 91 ALA A C 1
ATOM 705 O O . ALA A 1 91 ? -7.253 5.989 11.724 1.00 96.62 91 ALA A O 1
ATOM 706 N N . SER A 1 92 ? -5.227 5.244 11.150 1.00 96.81 92 SER A N 1
ATOM 707 C CA . SER A 1 92 ? -5.155 5.922 9.857 1.00 96.81 92 SER A CA 1
ATOM 708 C C . SER A 1 92 ? -5.658 5.028 8.717 1.00 96.81 92 SER A C 1
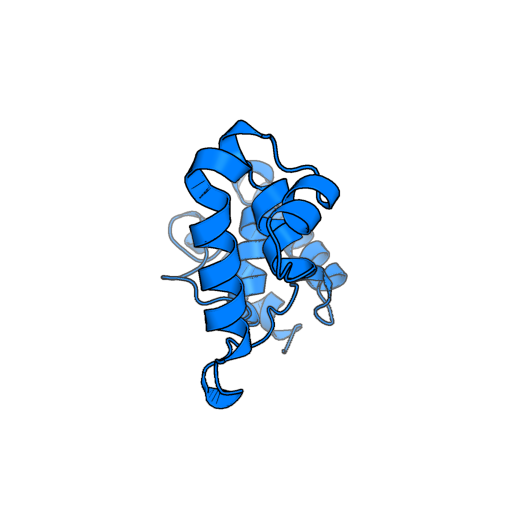ATOM 710 O O . SER A 1 92 ? -5.679 3.798 8.813 1.00 96.81 92 SER A O 1
ATOM 712 N N . ARG A 1 93 ? -5.965 5.628 7.556 1.00 96.25 93 ARG A N 1
ATOM 713 C CA . ARG A 1 93 ? -6.281 4.878 6.322 1.00 96.25 93 ARG A CA 1
ATOM 714 C C . ARG A 1 93 ? -5.185 3.869 5.959 1.00 96.25 93 ARG A C 1
ATOM 716 O O . ARG A 1 93 ? -5.505 2.771 5.513 1.00 96.25 93 ARG A O 1
ATOM 723 N N . ARG A 1 94 ? -3.909 4.227 6.157 1.00 95.69 94 ARG A N 1
ATOM 724 C CA . ARG A 1 94 ? -2.766 3.333 5.905 1.00 95.69 94 ARG A CA 1
ATOM 725 C C . ARG A 1 94 ? -2.851 2.081 6.775 1.00 95.69 94 ARG A C 1
ATOM 727 O O . ARG A 1 94 ? -2.683 0.986 6.255 1.00 95.69 94 ARG A O 1
ATOM 734 N N . GLN A 1 95 ? -3.136 2.243 8.064 1.00 96.19 95 GLN A N 1
ATOM 735 C CA . GLN A 1 95 ? -3.208 1.141 9.027 1.00 96.19 95 GLN A CA 1
ATOM 736 C C . GLN A 1 95 ? -4.420 0.233 8.779 1.00 96.19 95 GLN A C 1
ATOM 738 O O . GLN A 1 95 ? -4.285 -0.986 8.819 1.00 96.19 95 GLN A O 1
ATOM 743 N N . ILE A 1 96 ? -5.577 0.801 8.418 1.00 97.00 96 ILE A N 1
ATOM 744 C CA . ILE A 1 96 ? -6.747 0.003 8.009 1.00 97.00 96 ILE A CA 1
ATOM 745 C C . ILE A 1 96 ? -6.422 -0.803 6.745 1.00 97.00 96 ILE A C 1
ATOM 747 O O . ILE A 1 96 ? -6.675 -2.003 6.681 1.00 97.00 96 ILE A O 1
ATOM 751 N N . ASN A 1 97 ? -5.791 -0.173 5.753 1.00 96.12 97 ASN 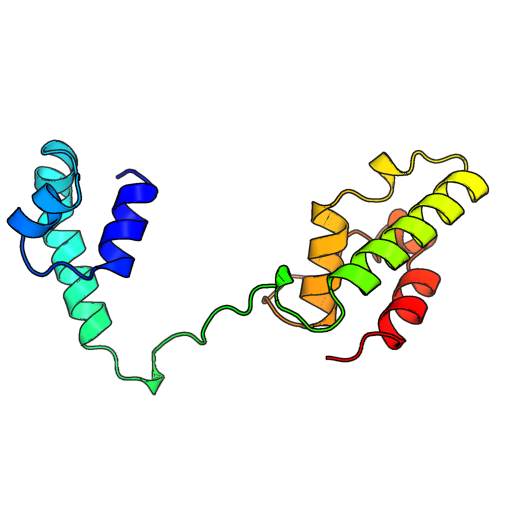A N 1
ATOM 752 C CA . ASN A 1 97 ? -5.384 -0.866 4.534 1.00 96.12 97 ASN A CA 1
ATOM 753 C C . ASN A 1 97 ? -4.304 -1.922 4.793 1.00 96.12 97 ASN A C 1
ATOM 755 O O . ASN A 1 97 ? -4.288 -2.944 4.112 1.00 96.12 97 ASN A O 1
ATOM 759 N N . GLN A 1 98 ? -3.403 -1.706 5.752 1.00 95.38 98 GLN A N 1
ATOM 760 C CA . GLN A 1 98 ? -2.420 -2.706 6.171 1.00 95.38 98 GLN A CA 1
ATOM 761 C C . GLN A 1 98 ? -3.120 -3.950 6.725 1.00 95.38 98 GLN A C 1
ATOM 763 O O . GLN A 1 98 ? -2.817 -5.054 6.273 1.00 95.38 98 GLN A O 1
ATOM 768 N N . LEU A 1 99 ? -4.095 -3.758 7.623 1.00 95.75 99 LEU A N 1
ATOM 769 C CA . LEU A 1 99 ? -4.900 -4.834 8.199 1.00 95.75 99 LEU A CA 1
ATOM 770 C C . LEU A 1 99 ? -5.664 -5.617 7.125 1.00 95.75 99 LEU A C 1
ATOM 772 O O . LEU A 1 99 ? -5.605 -6.840 7.114 1.00 95.75 99 LEU A O 1
ATOM 776 N N . LEU A 1 100 ? -6.321 -4.933 6.184 1.00 95.88 100 LEU A N 1
ATOM 777 C CA . LEU A 1 100 ? -7.066 -5.601 5.110 1.00 95.88 100 LEU A CA 1
ATOM 778 C C . LEU A 1 100 ? -6.149 -6.330 4.113 1.00 95.88 100 LEU A C 1
ATOM 780 O O . LEU A 1 100 ? -6.470 -7.431 3.674 1.00 95.88 100 LEU A O 1
ATOM 784 N N . ASN A 1 101 ? -4.981 -5.762 3.783 1.00 94.56 101 ASN A N 1
ATOM 785 C CA . ASN A 1 101 ? -3.981 -6.463 2.967 1.00 94.56 101 ASN A CA 1
ATOM 786 C C . ASN A 1 101 ? -3.476 -7.739 3.658 1.00 94.56 101 ASN A C 1
ATOM 788 O O . ASN A 1 101 ? -3.191 -8.716 2.970 1.00 94.56 101 ASN A O 1
ATOM 792 N N . TRP A 1 102 ? -3.329 -7.711 4.987 1.00 94.38 102 TRP A N 1
ATOM 793 C CA . TRP A 1 102 ? -2.927 -8.873 5.780 1.00 94.38 102 TRP A CA 1
ATOM 794 C C . TRP A 1 102 ? -4.040 -9.923 5.829 1.00 94.38 102 TRP A C 1
ATOM 796 O O . TRP A 1 102 ? -3.786 -11.083 5.520 1.00 94.38 102 TRP A O 1
ATOM 806 N N . HIS A 1 103 ? -5.276 -9.500 6.108 1.00 94.19 103 HIS A N 1
ATOM 807 C CA . HIS A 1 103 ? -6.453 -10.369 6.183 1.00 94.19 103 HIS A CA 1
ATOM 808 C C . HIS A 1 103 ? -6.689 -11.156 4.888 1.00 94.19 103 HIS A C 1
ATOM 810 O O . HIS A 1 103 ? -6.878 -12.368 4.916 1.00 94.19 103 HIS A O 1
ATOM 816 N N . TRP A 1 104 ? -6.593 -10.490 3.734 1.00 94.25 104 TRP A N 1
ATOM 817 C CA . TRP A 1 104 ? -6.753 -11.136 2.426 1.00 94.25 104 TRP A CA 1
ATOM 818 C C . TRP A 1 104 ? -5.460 -11.676 1.812 1.00 94.25 104 TRP A C 1
ATOM 820 O O . TRP A 1 104 ? -5.485 -12.176 0.688 1.00 94.25 104 TRP A O 1
ATOM 830 N N . GLN A 1 105 ? -4.335 -11.587 2.529 1.00 91.62 105 GLN A N 1
ATOM 831 C CA . GLN A 1 105 ? -3.031 -12.098 2.091 1.00 91.62 105 GLN A CA 1
ATOM 832 C C . GLN A 1 105 ? -2.597 -11.568 0.709 1.00 91.62 105 GLN A C 1
ATOM 834 O O . GLN A 1 105 ? -1.985 -12.281 -0.084 1.00 91.62 105 GLN A O 1
ATOM 839 N N . LEU A 1 106 ? -2.910 -10.302 0.407 1.00 88.50 106 LEU A N 1
ATOM 840 C CA . LEU A 1 106 ? -2.637 -9.700 -0.910 1.00 88.50 106 LEU A CA 1
ATOM 841 C C . LEU A 1 106 ? -1.160 -9.364 -1.117 1.00 88.50 106 LEU A C 1
ATOM 843 O O . LEU A 1 106 ? -0.701 -9.192 -2.244 1.00 88.50 106 LEU A O 1
ATOM 847 N N . LYS A 1 107 ? -0.427 -9.189 -0.016 1.00 83.00 107 LYS A N 1
ATOM 848 C CA . LYS A 1 107 ? 0.991 -8.837 -0.011 1.00 83.00 107 LYS A CA 1
ATOM 849 C C . LYS A 1 107 ? 1.693 -9.610 1.086 1.00 83.00 107 LYS A C 1
ATOM 851 O O . LYS A 1 107 ? 1.164 -9.735 2.189 1.00 83.00 107 LYS A O 1
ATOM 856 N N . THR A 1 108 ? 2.915 -10.042 0.808 1.00 76.81 108 THR A N 1
ATOM 857 C CA . THR A 1 108 ? 3.819 -10.561 1.830 1.00 76.81 108 THR A CA 1
ATOM 858 C C . THR A 1 108 ? 4.149 -9.425 2.796 1.00 76.81 108 THR A C 1
ATOM 860 O O . THR A 1 108 ? 4.868 -8.491 2.446 1.00 76.81 108 THR A O 1
ATOM 863 N N . GLN A 1 109 ? 3.573 -9.463 3.995 1.00 75.56 109 GLN A N 1
ATOM 864 C CA . GLN A 1 109 ? 3.900 -8.532 5.071 1.00 75.56 109 GLN A CA 1
ATOM 865 C C . GLN A 1 109 ? 4.739 -9.255 6.119 1.00 75.56 109 GLN A C 1
ATOM 867 O O . GLN A 1 109 ? 4.429 -10.380 6.508 1.00 75.56 109 GLN A O 1
ATOM 872 N N . ALA A 1 110 ? 5.810 -8.601 6.565 1.00 72.44 110 ALA A N 1
ATOM 873 C CA . ALA A 1 110 ? 6.596 -9.074 7.691 1.00 72.44 110 ALA A CA 1
ATOM 874 C C . ALA A 1 110 ? 5.881 -8.673 8.990 1.00 72.44 110 ALA A C 1
ATOM 876 O O . ALA A 1 110 ? 5.868 -7.498 9.351 1.00 72.44 110 ALA A O 1
ATOM 877 N N . GLY A 1 111 ? 5.283 -9.653 9.669 1.00 84.12 111 GLY A N 1
ATOM 878 C CA . GLY A 1 111 ? 4.649 -9.475 10.977 1.00 84.12 111 GLY A CA 1
ATOM 879 C C . GLY A 1 111 ? 3.157 -9.133 10.945 1.00 84.12 111 GLY A C 1
ATOM 880 O O . GLY A 1 111 ? 2.515 -9.089 9.893 1.00 84.12 111 GLY A O 1
ATOM 881 N N . GLU A 1 112 ? 2.600 -8.936 12.139 1.00 90.75 112 GLU A N 1
ATOM 882 C CA . GLU A 1 112 ? 1.192 -8.591 12.334 1.00 90.75 112 GLU A CA 1
ATOM 883 C C . GLU A 1 112 ? 0.924 -7.094 12.074 1.00 90.75 112 GLU A C 1
ATOM 885 O O . GLU A 1 112 ? 1.776 -6.250 12.364 1.00 90.75 112 GLU A O 1
ATOM 890 N N . PRO A 1 113 ? -0.267 -6.726 11.563 1.00 94.75 113 PRO A N 1
ATOM 891 C CA . PRO A 1 113 ? -0.663 -5.334 11.376 1.00 94.75 113 PRO A CA 1
ATOM 892 C C . PRO A 1 113 ? -0.641 -4.518 12.669 1.00 94.75 113 PRO A C 1
ATOM 894 O O . PRO A 1 113 ? -1.003 -4.999 13.745 1.00 94.75 113 PRO A O 1
ATOM 897 N N . GLU A 1 114 ? -0.336 -3.225 12.545 1.00 94.62 114 GLU A N 1
ATOM 898 C CA . GLU A 1 114 ? -0.260 -2.294 13.680 1.00 94.62 114 GLU A CA 1
ATOM 899 C C . GLU A 1 114 ? -1.577 -2.179 14.469 1.00 94.62 114 GLU A C 1
ATOM 901 O O . GLU A 1 114 ? -1.559 -1.855 15.651 1.00 94.62 114 GLU A O 1
ATOM 906 N N . LEU A 1 115 ? -2.732 -2.414 13.831 1.00 95.75 115 LEU A N 1
ATOM 907 C CA . LEU A 1 115 ? -4.046 -2.303 14.485 1.00 95.75 115 LEU A CA 1
ATOM 908 C C . LEU A 1 115 ? -4.372 -3.470 15.418 1.00 95.75 115 LEU A C 1
ATOM 910 O O . LEU A 1 115 ? -5.240 -3.330 16.276 1.00 95.75 115 LEU A O 1
ATOM 914 N N . ILE A 1 116 ? -3.703 -4.609 15.243 1.00 95.69 116 ILE A N 1
ATOM 915 C CA . ILE A 1 116 ? -3.922 -5.811 16.054 1.00 95.69 116 ILE A CA 1
ATOM 916 C C . ILE A 1 116 ? -2.695 -6.179 16.895 1.00 95.69 116 ILE A C 1
ATOM 918 O O . ILE A 1 116 ? -2.675 -7.245 17.496 1.00 95.69 116 ILE A O 1
ATOM 922 N N . SER A 1 117 ? -1.704 -5.288 16.965 1.00 94.62 117 SER A N 1
ATOM 923 C CA . SER A 1 117 ? -0.453 -5.477 17.700 1.00 94.62 117 SER A CA 1
ATOM 924 C C . SER A 1 117 ? -0.169 -4.308 18.651 1.00 94.62 117 SER A C 1
ATOM 926 O O . SER A 1 117 ? -0.728 -3.212 18.522 1.00 94.62 117 SER A O 1
ATOM 928 N N . GLY A 1 118 ? 0.690 -4.556 19.645 1.00 94.69 118 GLY A N 1
ATOM 929 C CA . GLY A 1 118 ? 1.059 -3.581 20.675 1.00 94.69 118 GLY A CA 1
ATOM 930 C C . GLY A 1 118 ? -0.149 -2.975 21.400 1.00 94.69 118 GLY A C 1
ATOM 931 O O . GLY A 1 118 ? -1.204 -3.597 21.516 1.00 94.69 118 GLY A O 1
ATOM 932 N N . TRP A 1 119 ? -0.012 -1.717 21.829 1.00 95.44 119 TRP A N 1
ATOM 933 C CA . TRP A 1 119 ? -1.050 -1.016 22.596 1.00 95.44 119 TRP A CA 1
ATOM 934 C C . TRP A 1 119 ? -2.371 -0.839 21.828 1.00 95.44 119 TRP A C 1
ATOM 936 O O . TRP A 1 119 ? -3.435 -0.786 22.434 1.00 95.44 119 TRP A O 1
ATOM 946 N N . ARG A 1 120 ? -2.344 -0.762 20.488 1.00 95.94 120 ARG A N 1
ATOM 947 C CA . ARG A 1 120 ? -3.577 -0.705 19.681 1.00 95.94 120 ARG A CA 1
ATOM 948 C C . ARG A 1 120 ? -4.309 -2.037 19.713 1.00 95.94 120 ARG A C 1
ATOM 950 O O . ARG A 1 120 ? -5.532 -2.064 19.848 1.00 95.94 120 ARG A O 1
ATOM 957 N N . GLY A 1 121 ? -3.552 -3.129 19.627 1.00 95.31 121 GLY A N 1
ATOM 958 C CA . GLY A 1 121 ? -4.092 -4.473 19.734 1.00 95.31 121 GLY A CA 1
ATOM 959 C C . GLY A 1 121 ? -4.800 -4.705 21.068 1.00 95.31 121 GLY A C 1
ATOM 960 O O . GLY A 1 121 ? -5.918 -5.212 21.076 1.00 95.31 121 GLY A O 1
ATOM 961 N N . GLU A 1 122 ? -4.221 -4.231 22.172 1.00 95.75 122 GLU A N 1
ATOM 962 C CA . GLU A 1 122 ? -4.837 -4.310 23.507 1.00 95.75 122 GLU A CA 1
ATOM 963 C C . GLU A 1 122 ? -6.216 -3.629 23.581 1.00 95.75 122 GLU A C 1
ATOM 965 O O . GLU A 1 122 ? -7.084 -4.062 24.338 1.00 95.75 122 GLU A O 1
ATOM 970 N N . LEU A 1 123 ? -6.451 -2.587 22.775 1.00 95.12 123 LEU A N 1
ATOM 971 C CA . LEU A 1 123 ? -7.715 -1.849 22.772 1.00 95.12 123 LEU A CA 1
ATOM 972 C C . LEU A 1 123 ? -8.784 -2.467 21.866 1.00 95.12 123 LEU A C 1
ATOM 974 O O . LEU A 1 123 ? -9.972 -2.371 22.179 1.00 95.12 123 LEU A O 1
ATOM 978 N N . MET A 1 124 ? -8.393 -3.044 20.724 1.00 95.69 124 MET A N 1
ATOM 979 C CA . MET A 1 124 ? -9.355 -3.381 19.665 1.00 95.69 124 MET A CA 1
ATOM 980 C C . MET A 1 124 ? -9.050 -4.630 18.829 1.00 95.69 124 MET A C 1
ATOM 982 O O . MET A 1 124 ? -9.862 -4.953 17.961 1.00 95.69 124 MET A O 1
ATOM 986 N N . ALA A 1 125 ? -7.969 -5.381 19.083 1.00 96.31 125 ALA A N 1
ATOM 987 C CA . ALA A 1 125 ? -7.608 -6.549 18.264 1.00 96.31 125 ALA A CA 1
ATOM 988 C C . ALA A 1 125 ? -8.731 -7.588 18.177 1.00 96.31 125 ALA A C 1
ATOM 990 O O . ALA A 1 125 ? -9.092 -8.013 17.085 1.00 96.31 125 ALA A O 1
ATOM 991 N N . GLU A 1 126 ? -9.316 -7.971 19.312 1.00 96.38 126 GLU A N 1
ATOM 992 C CA . GLU A 1 126 ? -10.355 -9.006 19.354 1.00 96.38 126 GLU A CA 1
ATOM 993 C C . GLU A 1 126 ? -11.636 -8.587 18.625 1.00 96.38 126 GLU A C 1
ATOM 995 O O . GLU A 1 126 ? -12.256 -9.394 17.932 1.00 96.38 126 GLU A O 1
ATOM 1000 N N . ARG A 1 127 ? -12.022 -7.309 18.734 1.00 96.62 127 ARG A N 1
ATOM 1001 C CA . ARG A 1 127 ? -13.179 -6.763 18.008 1.00 96.62 127 ARG A CA 1
ATOM 1002 C C . ARG A 1 127 ? -12.898 -6.700 16.508 1.00 96.62 127 ARG A C 1
ATOM 1004 O O . ARG A 1 127 ? -13.759 -7.086 15.723 1.00 96.62 127 ARG A O 1
ATOM 1011 N N . LEU A 1 128 ? -11.690 -6.287 16.116 1.00 96.81 128 LEU A N 1
ATOM 1012 C CA . LEU A 1 128 ? -11.264 -6.255 14.716 1.00 96.81 128 LEU A CA 1
ATOM 1013 C C . LEU A 1 128 ? -11.234 -7.659 14.108 1.00 96.81 128 LEU A C 1
ATOM 1015 O O . LEU A 1 128 ? -11.791 -7.856 13.036 1.00 96.81 128 LEU A O 1
ATOM 1019 N N . LYS A 1 129 ? -10.651 -8.649 14.794 1.00 95.56 129 LYS A N 1
ATOM 1020 C CA . LYS A 1 129 ? -10.609 -10.043 14.323 1.00 95.56 129 LYS A CA 1
ATOM 1021 C C . LYS A 1 129 ? -12.011 -10.622 14.130 1.00 95.56 129 LYS A C 1
ATOM 1023 O O . LYS A 1 129 ? -12.265 -11.249 13.110 1.00 95.56 129 LYS A O 1
ATOM 1028 N N . ARG A 1 130 ? -12.938 -10.368 15.064 1.00 96.62 130 ARG A N 1
ATOM 1029 C CA . ARG A 1 130 ? -14.342 -10.786 14.911 1.00 96.62 130 ARG A CA 1
ATOM 1030 C C . ARG A 1 130 ? -15.016 -10.123 13.716 1.00 96.62 130 ARG A C 1
ATOM 1032 O O . ARG A 1 130 ? -15.646 -10.825 12.940 1.00 96.62 130 ARG A O 1
ATOM 1039 N N . LEU A 1 131 ? -14.845 -8.812 13.551 1.00 96.31 131 LEU A N 1
ATOM 1040 C CA . LEU A 1 131 ? -15.387 -8.066 12.412 1.00 96.31 131 LEU A CA 1
ATOM 1041 C C . LEU A 1 131 ? -14.860 -8.616 11.082 1.00 96.31 131 LEU A C 1
ATOM 1043 O O . LEU A 1 131 ? -15.611 -8.754 10.124 1.00 96.31 131 LEU A O 1
ATOM 1047 N N . LEU A 1 132 ? -13.574 -8.965 11.018 1.00 95.56 132 LEU A N 1
ATOM 1048 C CA . LEU A 1 132 ? -12.948 -9.506 9.812 1.00 95.56 132 LEU A CA 1
ATOM 1049 C C . LEU A 1 132 ? -13.494 -10.885 9.393 1.00 95.56 132 LEU A C 1
ATOM 1051 O O . LEU A 1 132 ? -13.401 -11.224 8.214 1.00 95.56 132 LEU A O 1
ATOM 1055 N N . ASN A 1 133 ? -14.114 -11.651 10.298 1.00 94.94 133 ASN A N 1
ATOM 1056 C CA . ASN A 1 133 ? -14.757 -12.925 9.947 1.00 94.94 133 ASN A CA 1
ATOM 1057 C C . ASN A 1 133 ? -15.960 -12.745 9.004 1.00 94.94 133 ASN A C 1
ATOM 1059 O O . ASN A 1 133 ? -16.265 -13.655 8.237 1.00 94.94 133 ASN A O 1
ATOM 1063 N N . ASP A 1 134 ? -16.596 -11.569 9.007 1.00 94.56 134 ASP A N 1
ATOM 1064 C CA . ASP A 1 134 ? -17.699 -11.236 8.093 1.00 94.56 134 ASP A CA 1
ATOM 1065 C C . ASP A 1 134 ? -17.215 -10.946 6.658 1.00 94.56 134 ASP A C 1
ATOM 1067 O O . ASP A 1 134 ? -18.019 -10.742 5.745 1.00 94.56 134 ASP A O 1
ATOM 1071 N N . TYR A 1 135 ? -15.894 -10.920 6.451 1.00 94.50 135 TYR A N 1
ATOM 1072 C CA . TYR A 1 135 ? -15.234 -10.565 5.198 1.00 94.50 135 TYR A CA 1
ATOM 1073 C C . TYR A 1 135 ? -14.285 -11.671 4.730 1.00 94.50 135 TYR A C 1
ATOM 1075 O O . TYR A 1 135 ? -13.073 -11.441 4.669 1.00 94.50 135 TYR A O 1
ATOM 1083 N N . PRO A 1 136 ? -14.783 -12.876 4.396 1.00 89.50 136 PRO A N 1
ATOM 1084 C CA . PRO A 1 136 ? -13.929 -13.927 3.857 1.00 89.50 136 PRO A CA 1
ATOM 1085 C C . PRO A 1 136 ? -13.255 -13.470 2.556 1.00 89.50 136 PRO A C 1
ATOM 1087 O O . PRO A 1 136 ? -13.700 -12.523 1.901 1.00 89.50 136 PRO A O 1
ATOM 1090 N N . ARG A 1 137 ? -12.145 -14.127 2.220 1.00 82.12 137 ARG A N 1
ATOM 1091 C CA . ARG A 1 137 ? -11.471 -13.928 0.937 1.00 82.12 137 ARG A CA 1
ATOM 1092 C C . ARG A 1 137 ? -12.337 -14.414 -0.222 1.00 82.12 137 ARG A C 1
ATOM 1094 O O . ARG A 1 137 ? -12.982 -15.472 -0.053 1.00 82.12 137 ARG A O 1
#

InterPro domains:
  IPR002121 HRDC domain [PS50967] (1-51)
  IPR010997 HRDC-like superfamily [SSF47819] (1-63)
  IPR010997 HRDC-like superfamily [SSF47819] (58-134)
  IPR044876 HRDC domain superfamily [G3DSA:1.10.150.80] (1-55)
  IPR044876 HRDC domain superfamily [G3DSA:1.10.150.80] (56-137)
  IPR048579 Ribonuclease D, C-terminal HRDC domain [PF21293] (63-128)
  IPR051086 Ribonuclease D-like [PTHR47649] (1-134)

pLDDT: mean 94.36, std 4.17, range [72.44, 98.06]

Sequence (137 aa):
MREEHLWSVARYMPTSLGELDSLGLSGSEIRFHGKTLIRLVEKAQALPESALPAPLQNLIDMPGYRKAFKDIKALVQEVSTEKGVSAELLASRRQINQLLNWHWQLKTQAGEPELISGWRGELMAERLKRLLNDYPR

Organism: Klebsiella pneumoniae (NCBI:txid573)